Protein AF-A0A3D0H707-F1 (afdb_monomer_lite)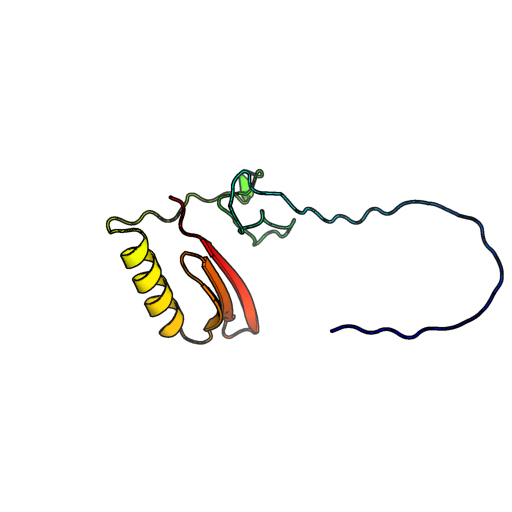

Radius of gyration: 19.53 Å; chains: 1; bounding box: 61×37×31 Å

Foldseek 3Di:
DDDDDDDDDDDDDDDPDDDPPPPPQQDQPDPDPDTEDDPDQPAADCSHPDPSRHDDDDDDDDPLQVVLVVVVVVQVPDPQKDWPDDDVQKTWIWHADPVGDIDTDIGGRDD

Structure (mmCIF, N/CA/C/O backbone):
data_AF-A0A3D0H707-F1
#
_entry.id   AF-A0A3D0H707-F1
#
loop_
_atom_site.group_PDB
_atom_site.id
_atom_site.type_symbol
_atom_site.label_atom_id
_atom_site.label_alt_id
_atom_site.label_comp_id
_atom_site.label_asym_id
_atom_site.label_entity_id
_atom_site.label_seq_id
_atom_site.pdbx_PDB_ins_code
_atom_site.Cartn_x
_atom_site.Cartn_y
_atom_site.Cartn_z
_atom_site.occupancy
_atom_site.B_iso_or_equiv
_atom_site.auth_seq_id
_atom_site.auth_comp_id
_atom_site.auth_asym_id
_atom_site.auth_atom_id
_atom_site.pdbx_PDB_model_num
ATOM 1 N N . MET A 1 1 ? 14.273 18.135 8.951 1.00 47.53 1 MET A N 1
ATOM 2 C CA . MET A 1 1 ? 15.253 19.185 9.316 1.00 47.53 1 MET A CA 1
ATOM 3 C C . MET A 1 1 ? 16.647 18.643 9.053 1.00 47.53 1 MET A C 1
ATOM 5 O O . MET A 1 1 ? 17.080 17.780 9.798 1.00 47.53 1 MET A O 1
ATOM 9 N N . CYS A 1 2 ? 17.343 19.091 8.010 1.00 36.25 2 CYS A N 1
ATOM 10 C CA . CYS A 1 2 ? 18.767 18.789 7.873 1.00 36.25 2 CYS A CA 1
ATOM 11 C C . CYS A 1 2 ? 19.490 20.085 7.527 1.00 36.25 2 CYS A C 1
ATOM 13 O O . CYS A 1 2 ? 19.415 20.597 6.416 1.00 36.25 2 CYS A O 1
ATOM 15 N N . ARG A 1 3 ? 20.083 20.671 8.560 1.00 53.97 3 ARG A N 1
ATOM 16 C CA . ARG A 1 3 ? 20.868 21.897 8.526 1.00 53.97 3 ARG A CA 1
ATOM 17 C C . ARG A 1 3 ? 22.318 21.450 8.451 1.00 53.97 3 ARG A C 1
ATOM 19 O O . ARG A 1 3 ? 22.757 20.746 9.352 1.00 53.97 3 ARG A O 1
ATOM 26 N N . SER A 1 4 ? 23.038 21.833 7.402 1.00 48.72 4 SER A N 1
ATOM 27 C CA . SER A 1 4 ? 24.475 21.569 7.315 1.00 48.72 4 SER A CA 1
ATOM 28 C C . SER A 1 4 ? 25.228 22.881 7.145 1.00 48.72 4 SER A C 1
ATOM 30 O O . SER A 1 4 ? 25.157 23.536 6.109 1.00 48.72 4 SER A O 1
ATOM 32 N N . LEU A 1 5 ? 25.895 23.276 8.228 1.00 53.97 5 LEU A N 1
ATOM 33 C CA . LEU A 1 5 ? 27.012 24.212 8.241 1.00 53.97 5 LEU A CA 1
ATOM 34 C C . LEU A 1 5 ? 28.222 23.498 7.635 1.00 53.97 5 LEU A C 1
ATOM 36 O O . LEU A 1 5 ? 28.606 22.468 8.172 1.00 53.97 5 LEU A O 1
ATOM 40 N N . PHE A 1 6 ? 28.850 24.059 6.602 1.00 41.38 6 PHE A N 1
ATOM 41 C CA . PHE A 1 6 ? 30.246 23.764 6.259 1.00 41.38 6 PHE A CA 1
ATOM 42 C C . PHE A 1 6 ? 30.849 24.946 5.472 1.00 41.38 6 PHE A C 1
ATOM 44 O O . PHE A 1 6 ? 30.563 25.156 4.297 1.00 41.38 6 PHE A O 1
ATOM 51 N N . LEU A 1 7 ? 31.656 25.749 6.168 1.00 38.81 7 LEU A N 1
ATOM 52 C CA . LEU A 1 7 ? 32.812 26.480 5.623 1.00 38.81 7 LEU A CA 1
ATOM 53 C C . LEU A 1 7 ? 34.037 25.534 5.758 1.00 38.81 7 LEU A C 1
ATOM 55 O O . LEU A 1 7 ? 33.956 24.661 6.626 1.00 38.81 7 LEU A O 1
ATOM 59 N N . PRO A 1 8 ? 35.197 25.710 5.079 1.00 48.28 8 PRO A N 1
ATOM 60 C CA . PRO A 1 8 ? 35.611 26.771 4.150 1.00 48.28 8 PRO A CA 1
ATOM 61 C C . PRO A 1 8 ? 36.500 26.283 2.957 1.00 48.28 8 PRO A C 1
ATOM 63 O O . PRO A 1 8 ? 36.657 25.095 2.694 1.00 48.28 8 PRO A O 1
ATOM 66 N N . THR A 1 9 ? 37.148 27.267 2.315 1.00 42.91 9 THR A N 1
ATOM 67 C CA . THR A 1 9 ? 38.461 27.256 1.622 1.00 42.91 9 THR A CA 1
ATOM 68 C C . THR A 1 9 ? 38.596 26.713 0.193 1.00 42.91 9 THR A C 1
ATOM 70 O O . THR A 1 9 ? 38.775 25.530 -0.042 1.00 42.91 9 THR A O 1
ATOM 73 N N . LEU A 1 10 ? 38.612 27.692 -0.725 1.00 51.50 10 LEU A N 1
ATOM 74 C CA . LEU A 1 10 ? 39.686 28.072 -1.661 1.00 51.50 10 LEU A CA 1
ATOM 75 C C . LEU A 1 10 ? 40.353 27.027 -2.572 1.00 51.50 10 LEU A C 1
ATOM 77 O O . LEU A 1 10 ? 40.889 26.017 -2.141 1.00 51.50 10 LEU A O 1
ATOM 81 N N . ALA A 1 11 ? 40.502 27.496 -3.816 1.00 43.38 11 ALA A N 1
ATOM 82 C CA . ALA A 1 11 ? 41.390 27.032 -4.878 1.00 43.38 11 ALA A CA 1
ATOM 83 C C . ALA A 1 11 ? 40.870 25.867 -5.735 1.00 43.38 11 ALA A C 1
ATOM 85 O O . ALA A 1 11 ? 41.346 24.743 -5.690 1.00 43.38 11 ALA A O 1
ATOM 86 N N . GLY A 1 12 ? 39.928 26.227 -6.609 1.00 46.38 12 GLY A N 1
ATOM 87 C CA . GLY A 1 12 ? 40.165 26.150 -8.048 1.00 46.38 12 GLY A CA 1
ATOM 88 C C . GLY A 1 12 ? 40.400 24.768 -8.640 1.00 46.38 12 GLY A C 1
ATOM 89 O O . GLY A 1 12 ? 41.539 24.370 -8.816 1.00 46.38 12 GLY A O 1
ATOM 90 N N . PHE A 1 13 ? 39.327 24.151 -9.129 1.00 47.50 13 PHE A N 1
ATOM 91 C CA . PHE A 1 13 ? 39.359 23.454 -10.411 1.00 47.50 13 PHE A CA 1
ATOM 92 C C . PHE A 1 13 ? 38.010 23.647 -11.100 1.00 47.50 13 PHE A C 1
ATOM 94 O O . PHE A 1 13 ? 36.945 23.447 -10.517 1.00 47.50 13 PHE A O 1
ATOM 101 N N . ALA A 1 14 ? 38.077 24.143 -12.329 1.00 46.69 14 ALA A N 1
ATOM 102 C CA . ALA A 1 14 ? 36.928 24.469 -13.140 1.00 46.69 14 ALA A CA 1
ATOM 103 C C . ALA A 1 14 ? 36.103 23.209 -13.450 1.00 46.69 14 ALA A C 1
ATOM 105 O O . ALA A 1 14 ? 36.576 22.283 -14.098 1.00 46.69 14 ALA A O 1
ATOM 106 N N . VAL A 1 15 ? 34.858 23.224 -12.976 1.00 52.44 15 VAL A N 1
ATOM 107 C CA . VAL A 1 15 ? 33.662 23.074 -13.810 1.00 52.44 15 VAL A CA 1
ATOM 108 C C . VAL A 1 15 ? 33.686 21.887 -14.789 1.00 52.44 15 VAL A C 1
ATOM 110 O O . VAL A 1 15 ? 33.949 22.038 -15.979 1.00 52.44 15 VAL A O 1
ATOM 113 N N . PHE A 1 16 ? 33.263 20.724 -14.293 1.00 46.78 16 PHE A N 1
ATOM 114 C CA . PHE A 1 16 ? 32.416 19.813 -15.063 1.00 46.78 16 PHE A CA 1
ATOM 115 C C . PHE A 1 16 ? 31.001 19.912 -14.487 1.00 46.78 16 PHE A C 1
ATOM 117 O O . PHE A 1 16 ? 30.701 19.423 -13.400 1.00 46.78 16 PHE A O 1
ATOM 124 N N . TYR A 1 17 ? 30.166 20.663 -15.202 1.00 47.78 17 TYR A N 1
ATOM 125 C CA . TYR A 1 17 ? 28.738 20.812 -14.959 1.00 47.78 17 TYR A CA 1
ATOM 126 C C . TYR A 1 17 ? 28.004 19.465 -15.032 1.00 47.78 17 TYR A C 1
ATOM 128 O O . TYR A 1 17 ? 28.284 18.652 -15.908 1.00 47.78 17 TYR A O 1
ATOM 136 N N . GLY A 1 18 ? 26.967 19.333 -14.202 1.00 47.03 18 GLY A N 1
ATOM 137 C CA . GLY A 1 18 ? 25.776 18.536 -14.513 1.00 47.03 18 GLY A CA 1
ATOM 138 C C . GLY A 1 18 ? 25.706 17.217 -13.752 1.00 47.03 18 GLY A C 1
ATOM 139 O O . GLY A 1 18 ? 26.172 16.193 -14.221 1.00 47.03 18 GLY A O 1
ATOM 140 N N . TRP A 1 19 ? 25.186 17.190 -12.525 1.00 51.06 19 TRP A N 1
ATOM 141 C CA . TRP A 1 19 ? 23.769 16.856 -12.316 1.00 51.06 19 TRP A CA 1
ATOM 142 C C . TRP A 1 19 ? 23.280 15.731 -13.241 1.00 51.06 19 TRP A C 1
ATOM 144 O O . TRP A 1 19 ? 22.689 15.991 -14.281 1.00 51.06 19 TRP A O 1
ATOM 154 N N . VAL A 1 20 ? 23.426 14.485 -12.799 1.00 48.69 20 VAL A N 1
ATOM 155 C CA . VAL A 1 20 ? 22.387 13.480 -13.048 1.00 48.69 20 VAL A CA 1
ATOM 156 C C . VAL A 1 20 ? 21.952 12.952 -11.690 1.00 48.69 20 VAL A C 1
ATOM 158 O O . VAL A 1 20 ? 22.329 11.879 -11.229 1.00 48.69 20 VAL A O 1
ATOM 161 N N . LEU A 1 21 ? 21.162 13.794 -11.024 1.00 51.56 21 LEU A N 1
ATOM 162 C CA . LEU A 1 21 ? 20.091 13.334 -10.157 1.00 51.56 21 LEU A CA 1
ATOM 163 C C . LEU A 1 21 ? 19.226 12.394 -11.003 1.00 51.56 21 LEU A C 1
ATOM 165 O O . LEU A 1 21 ? 18.443 12.858 -11.827 1.00 51.56 21 LEU A O 1
ATOM 169 N N . CYS A 1 22 ? 19.337 11.082 -10.805 1.00 44.03 22 CYS A N 1
ATOM 170 C CA . CYS A 1 22 ? 18.253 10.180 -11.179 1.00 44.03 22 CYS A CA 1
ATOM 171 C C . CYS A 1 22 ? 17.134 10.359 -10.139 1.00 44.03 22 CYS A C 1
ATOM 173 O O . CYS A 1 22 ? 16.900 9.508 -9.289 1.00 44.03 22 CYS A O 1
ATOM 175 N N . ALA A 1 23 ? 16.506 11.536 -10.136 1.00 52.03 23 ALA A N 1
ATOM 176 C CA . ALA A 1 23 ? 15.260 11.782 -9.433 1.00 52.03 23 ALA A CA 1
ATOM 177 C C . ALA A 1 23 ? 14.143 11.433 -10.415 1.00 52.03 23 ALA A C 1
ATOM 179 O O . ALA A 1 23 ? 13.595 12.300 -11.092 1.00 52.03 23 ALA A O 1
ATOM 180 N N . GLN A 1 24 ? 13.848 10.142 -10.545 1.00 47.62 24 GLN A N 1
ATOM 181 C CA . GLN A 1 24 ? 12.629 9.698 -11.212 1.00 47.62 24 GLN A CA 1
ATOM 182 C C . GLN A 1 24 ? 11.450 10.040 -10.292 1.00 47.62 24 GLN A C 1
ATOM 184 O O . GLN A 1 24 ? 10.965 9.205 -9.539 1.00 47.62 24 GLN A O 1
ATOM 189 N N . ALA A 1 25 ? 11.022 11.301 -10.309 1.00 52.78 25 ALA A N 1
ATOM 190 C CA . ALA A 1 25 ? 9.694 11.677 -9.860 1.00 52.78 25 ALA A CA 1
ATOM 191 C C . ALA A 1 25 ? 8.752 11.437 -11.043 1.00 52.78 25 ALA A C 1
ATOM 193 O O . ALA A 1 25 ? 8.529 12.329 -11.865 1.00 52.78 25 ALA A O 1
ATOM 194 N N . VAL A 1 26 ? 8.248 10.208 -11.173 1.00 50.00 26 VAL A N 1
ATOM 195 C CA . VAL A 1 26 ? 7.165 9.920 -12.117 1.00 50.00 26 VAL A CA 1
ATOM 196 C C . VAL A 1 26 ? 5.916 10.596 -11.564 1.00 50.00 26 VAL A C 1
ATOM 198 O O . VAL A 1 26 ? 5.292 10.128 -10.613 1.00 50.00 26 VAL A O 1
ATOM 201 N N . LYS A 1 27 ? 5.610 11.763 -12.131 1.00 50.00 27 LYS A N 1
ATOM 202 C CA . LYS A 1 27 ? 4.368 12.498 -11.910 1.00 50.00 27 LYS A CA 1
ATOM 203 C C . LYS A 1 27 ? 3.224 11.631 -12.448 1.00 50.00 27 LYS A C 1
ATOM 205 O O . LYS A 1 27 ? 3.101 11.486 -13.663 1.00 50.00 27 LYS A O 1
ATOM 210 N N . GLY A 1 28 ? 2.421 11.046 -11.560 1.00 45.97 28 GLY A N 1
ATOM 211 C CA . GLY A 1 28 ? 1.120 10.498 -11.942 1.00 45.97 28 GLY A CA 1
ATOM 212 C C . GLY A 1 28 ? 0.264 11.630 -12.517 1.00 45.97 28 GLY A C 1
ATOM 213 O O . GLY A 1 28 ? 0.267 12.738 -11.982 1.00 45.97 28 GLY A O 1
ATOM 214 N N . GLY A 1 29 ? -0.384 11.411 -13.659 1.00 39.41 29 GLY A N 1
ATOM 215 C CA . GLY A 1 29 ? -1.272 12.408 -14.259 1.00 39.41 29 GLY A CA 1
ATOM 216 C C . GLY A 1 29 ? -2.560 12.562 -13.443 1.00 39.41 29 GLY A C 1
ATOM 217 O O . GLY A 1 29 ? -3.204 11.561 -13.152 1.00 39.41 29 GLY A O 1
ATOM 218 N N . GLY A 1 30 ? -2.931 13.803 -13.103 1.00 58.53 30 GLY A N 1
ATOM 219 C CA . GLY A 1 30 ? -4.132 14.163 -12.327 1.00 58.53 30 GLY A CA 1
ATOM 220 C C . GLY A 1 30 ? -3.816 14.742 -10.941 1.00 58.53 30 GLY A C 1
ATOM 221 O O . GLY A 1 30 ? -2.649 14.851 -10.572 1.00 58.53 30 GLY A O 1
ATOM 222 N N . ASP A 1 31 ? -4.848 15.074 -10.153 1.00 59.88 31 ASP A N 1
ATOM 223 C CA . ASP A 1 31 ? -4.757 15.495 -8.733 1.00 59.88 31 ASP A CA 1
ATOM 224 C C . ASP A 1 31 ? -4.268 14.360 -7.792 1.00 59.88 31 ASP A C 1
ATOM 226 O O . ASP A 1 31 ? -4.441 14.384 -6.567 1.00 59.88 31 ASP A O 1
ATOM 230 N N . ALA A 1 32 ? -3.645 13.331 -8.367 1.00 67.25 32 ALA A N 1
ATOM 231 C CA . ALA A 1 32 ? -3.036 12.219 -7.673 1.00 67.25 32 ALA A CA 1
ATOM 232 C C . ALA A 1 32 ? -1.799 12.704 -6.897 1.00 67.25 32 ALA A C 1
ATOM 234 O O . ALA A 1 32 ? -0.792 13.124 -7.468 1.00 67.25 32 ALA A O 1
ATOM 235 N N . ARG A 1 33 ? -1.873 12.634 -5.567 1.00 78.62 33 ARG A N 1
ATOM 236 C CA . ARG A 1 33 ? -0.751 12.833 -4.641 1.00 78.62 33 ARG A CA 1
ATOM 237 C C . ARG A 1 33 ? 0.175 11.615 -4.595 1.00 78.62 33 ARG A C 1
ATOM 239 O O . ARG A 1 33 ? 1.288 11.727 -4.087 1.00 78.62 33 ARG A O 1
ATOM 246 N N . ILE A 1 34 ? -0.271 10.465 -5.106 1.00 84.44 34 ILE A N 1
ATOM 247 C CA . ILE A 1 34 ? 0.558 9.265 -5.254 1.00 84.44 34 ILE A CA 1
ATOM 248 C C . ILE A 1 34 ? 1.577 9.437 -6.387 1.00 84.44 34 ILE A C 1
ATOM 250 O O . ILE A 1 34 ? 1.270 9.939 -7.467 1.00 84.44 34 ILE A O 1
ATOM 254 N N . ILE A 1 35 ? 2.812 9.017 -6.128 1.00 82.00 35 ILE A N 1
ATOM 255 C CA . ILE A 1 35 ? 3.933 9.119 -7.068 1.00 82.00 35 ILE A CA 1
ATOM 256 C C . ILE A 1 35 ? 4.184 7.728 -7.664 1.00 82.00 35 ILE A C 1
ATOM 258 O O . ILE A 1 35 ? 3.910 6.707 -7.028 1.00 82.00 35 ILE A O 1
ATOM 262 N N . GLY A 1 36 ? 4.689 7.672 -8.897 1.00 80.50 36 GLY A N 1
ATOM 263 C CA . GLY A 1 36 ? 5.164 6.411 -9.463 1.00 80.50 36 GLY A CA 1
ATOM 264 C C . GLY A 1 36 ? 6.328 5.817 -8.664 1.00 80.50 36 GLY A C 1
ATOM 265 O O . GLY A 1 36 ? 7.005 6.500 -7.892 1.00 80.50 36 GLY A O 1
ATOM 266 N N . CYS A 1 37 ? 6.561 4.522 -8.860 1.00 83.06 37 CYS A N 1
ATOM 267 C CA . CYS A 1 37 ? 7.616 3.809 -8.155 1.00 83.06 37 CYS A CA 1
ATOM 268 C C . CYS A 1 37 ? 9.019 4.303 -8.540 1.00 83.06 37 CYS A C 1
ATOM 270 O O . CYS A 1 37 ? 9.291 4.507 -9.727 1.00 83.06 37 CYS A O 1
ATOM 272 N N . PRO A 1 38 ? 9.951 4.444 -7.575 1.00 81.62 38 PRO A N 1
ATOM 273 C CA . PRO A 1 38 ? 11.369 4.540 -7.895 1.00 81.62 38 PRO A CA 1
ATOM 274 C C . PRO A 1 38 ? 11.857 3.243 -8.568 1.00 81.62 38 PRO A C 1
ATOM 276 O O . PRO A 1 38 ? 11.193 2.210 -8.459 1.00 81.62 38 PRO A O 1
ATOM 279 N N . PRO A 1 39 ? 13.044 3.251 -9.206 1.00 76.25 39 PRO A N 1
ATOM 280 C CA . PRO A 1 39 ? 13.654 2.051 -9.776 1.00 76.25 39 PRO A CA 1
ATOM 281 C C . PRO A 1 39 ? 14.148 1.119 -8.655 1.00 76.25 39 PRO A C 1
ATOM 283 O O . PRO A 1 39 ? 15.331 1.076 -8.322 1.00 76.25 39 PRO A O 1
ATOM 286 N N . SER A 1 40 ? 13.213 0.407 -8.033 1.00 81.12 40 SER A N 1
ATOM 287 C CA . SER A 1 40 ? 13.427 -0.582 -6.983 1.00 81.12 40 SER A CA 1
ATOM 288 C C . SER A 1 40 ? 12.657 -1.846 -7.356 1.00 81.12 40 SER A C 1
ATOM 290 O O . SER A 1 40 ? 11.469 -1.742 -7.652 1.00 81.12 40 SER A O 1
ATOM 292 N N . PRO A 1 41 ? 13.281 -3.035 -7.290 1.00 86.19 41 PRO A N 1
ATOM 293 C CA . PRO A 1 41 ? 12.677 -4.273 -7.786 1.00 86.19 41 PRO A CA 1
ATOM 294 C C . PRO A 1 41 ? 11.423 -4.711 -7.017 1.00 86.19 41 PRO A C 1
ATOM 296 O O . PRO A 1 41 ? 10.686 -5.564 -7.493 1.00 86.19 41 PRO A O 1
ATOM 299 N N . ASN A 1 42 ? 11.199 -4.166 -5.817 1.00 89.06 42 ASN A N 1
ATOM 300 C CA . ASN A 1 42 ? 10.084 -4.552 -4.950 1.00 89.06 42 ASN A CA 1
ATOM 301 C C . ASN A 1 42 ? 8.948 -3.515 -4.926 1.00 89.06 42 ASN A C 1
ATOM 303 O O . ASN A 1 42 ? 7.990 -3.708 -4.185 1.00 89.06 42 ASN A O 1
ATOM 307 N N . CYS A 1 43 ? 9.062 -2.398 -5.655 1.00 91.19 43 CYS A N 1
ATOM 308 C CA . CYS A 1 43 ? 8.037 -1.354 -5.630 1.00 91.19 43 CYS A CA 1
ATOM 309 C C . CYS A 1 43 ? 6.970 -1.615 -6.688 1.00 91.19 43 CYS A C 1
ATOM 311 O O . CYS A 1 43 ? 7.306 -1.854 -7.842 1.00 91.19 43 CYS A O 1
ATOM 313 N N . VAL A 1 44 ? 5.696 -1.487 -6.320 1.00 93.62 44 VAL A N 1
ATOM 314 C CA . VAL A 1 44 ? 4.581 -1.508 -7.274 1.00 93.62 44 VAL A CA 1
ATOM 315 C C . VAL A 1 44 ? 3.654 -0.311 -7.079 1.00 93.62 44 VAL A C 1
ATOM 317 O O . VAL A 1 44 ? 3.489 0.177 -5.963 1.00 93.62 44 VAL A O 1
ATOM 320 N N . SER A 1 45 ? 3.061 0.190 -8.164 1.00 92.75 45 SER A N 1
ATOM 321 C CA . SER A 1 45 ? 2.161 1.348 -8.125 1.00 92.75 45 SER A CA 1
ATOM 322 C C . SER A 1 45 ? 1.169 1.341 -9.283 1.00 92.75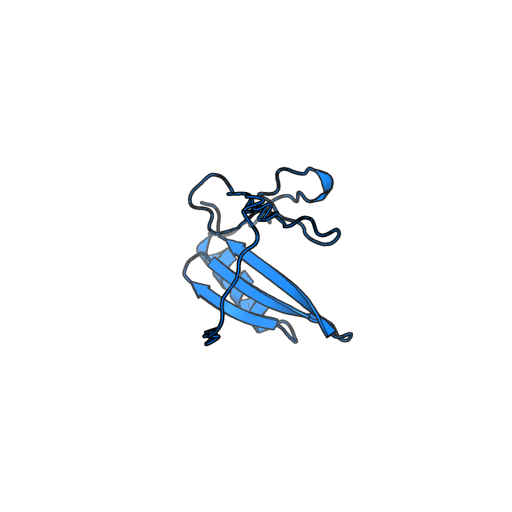 45 SER A C 1
ATOM 324 O O . SER A 1 45 ? 1.516 1.041 -10.423 1.00 92.75 45 SER A O 1
ATOM 326 N N . THR A 1 46 ? -0.063 1.759 -9.008 1.00 92.25 46 THR A N 1
ATOM 327 C CA . THR A 1 46 ? -1.120 1.931 -10.015 1.00 92.25 46 THR A CA 1
ATOM 328 C C . THR A 1 46 ? -0.840 3.065 -11.002 1.00 92.25 46 THR A C 1
ATOM 330 O O . THR A 1 46 ? -1.344 3.037 -12.122 1.00 92.25 46 THR A O 1
ATOM 333 N N . VAL A 1 47 ? 0.011 4.028 -10.630 1.00 89.62 47 VAL A N 1
ATOM 334 C CA . VAL A 1 47 ? 0.453 5.125 -11.513 1.00 89.62 47 VAL A CA 1
ATOM 335 C C . VAL A 1 47 ? 1.839 4.875 -12.125 1.00 89.62 47 VAL A C 1
ATOM 337 O O . VAL A 1 47 ? 2.442 5.786 -12.692 1.00 89.62 47 VAL A O 1
ATOM 340 N N . SER A 1 48 ? 2.372 3.652 -12.005 1.00 89.44 48 SER A N 1
ATOM 341 C CA . SER A 1 48 ? 3.612 3.261 -12.685 1.00 89.44 48 SER A CA 1
ATOM 342 C C . SER A 1 48 ? 3.415 3.225 -14.204 1.00 89.44 48 SER A C 1
ATOM 344 O O . SER A 1 48 ? 2.409 2.715 -14.690 1.00 89.44 48 SER A O 1
ATOM 346 N N . LEU A 1 49 ? 4.401 3.730 -14.950 1.00 86.94 49 LEU A N 1
ATOM 347 C CA . LEU A 1 49 ? 4.465 3.607 -16.414 1.00 86.94 49 LEU A CA 1
ATOM 348 C C . LEU A 1 49 ? 5.169 2.320 -16.868 1.00 86.94 49 LEU A C 1
ATOM 350 O O . LEU A 1 49 ? 5.071 1.946 -18.032 1.00 86.94 49 LEU A O 1
ATOM 354 N N . ASP A 1 50 ? 5.910 1.674 -15.968 1.00 87.12 50 ASP A N 1
ATOM 355 C CA . ASP A 1 50 ? 6.545 0.386 -16.223 1.00 87.12 50 ASP A CA 1
ATOM 356 C C . ASP A 1 50 ? 5.564 -0.739 -15.892 1.00 87.12 50 ASP A C 1
ATOM 358 O O . ASP A 1 50 ? 5.147 -0.873 -14.737 1.00 87.12 50 ASP A O 1
ATOM 362 N N . GLU A 1 51 ? 5.227 -1.544 -16.902 1.00 88.38 51 GLU A N 1
ATOM 363 C CA . GLU A 1 51 ? 4.307 -2.680 -16.796 1.00 88.38 51 GLU A CA 1
ATOM 364 C C . GLU A 1 51 ? 4.753 -3.693 -15.734 1.00 88.38 51 GLU A C 1
ATOM 366 O O . GLU A 1 51 ? 3.906 -4.281 -15.066 1.00 88.38 51 GLU A O 1
ATOM 371 N N . ALA A 1 52 ? 6.064 -3.867 -15.521 1.00 89.56 52 ALA A N 1
ATOM 372 C CA . ALA A 1 52 ? 6.585 -4.814 -14.532 1.00 89.56 52 ALA A CA 1
ATOM 373 C C . ALA A 1 52 ? 6.295 -4.397 -13.079 1.00 89.56 52 ALA A C 1
ATOM 375 O O . ALA A 1 52 ? 6.232 -5.248 -12.192 1.00 89.56 52 ALA A O 1
ATOM 376 N N . HIS A 1 53 ? 6.113 -3.098 -12.841 1.00 90.88 53 HIS A N 1
ATOM 377 C CA . HIS A 1 53 ? 5.846 -2.518 -11.523 1.00 90.88 53 HIS A CA 1
ATOM 378 C C . HIS A 1 53 ? 4.419 -1.953 -11.418 1.00 90.88 53 HIS A C 1
ATOM 380 O O . HIS A 1 53 ? 4.053 -1.349 -10.407 1.00 90.88 53 HIS A O 1
ATOM 386 N N . TRP A 1 54 ? 3.601 -2.110 -12.459 1.00 93.12 54 TRP A N 1
ATOM 387 C CA . TRP A 1 54 ? 2.221 -1.648 -12.463 1.00 93.12 54 TRP A CA 1
ATOM 388 C C . TRP A 1 54 ? 1.289 -2.666 -11.804 1.00 93.12 54 TRP A C 1
ATOM 390 O O . TRP A 1 54 ? 1.408 -3.873 -12.011 1.00 93.12 54 TRP A O 1
ATOM 400 N N . ILE A 1 55 ? 0.324 -2.167 -11.031 1.00 93.56 55 ILE A N 1
ATOM 401 C CA . ILE A 1 55 ? -0.756 -2.973 -10.452 1.00 93.56 55 ILE A CA 1
ATOM 402 C C . ILE A 1 55 ? -2.105 -2.268 -10.601 1.00 93.56 55 ILE A C 1
ATOM 404 O O . ILE A 1 55 ? -2.198 -1.043 -10.515 1.00 93.56 55 ILE A O 1
ATOM 408 N N . ALA A 1 56 ? -3.173 -3.043 -10.776 1.00 93.50 56 ALA A N 1
ATOM 409 C CA . ALA A 1 56 ? -4.530 -2.505 -10.830 1.00 93.50 56 ALA A CA 1
ATOM 410 C C . ALA A 1 56 ? -4.935 -1.832 -9.504 1.00 93.50 56 ALA A C 1
ATOM 412 O O . ALA A 1 56 ? -4.536 -2.280 -8.427 1.00 93.50 56 ALA A O 1
ATOM 413 N N . SER A 1 57 ? -5.765 -0.786 -9.589 1.00 92.06 57 SER A N 1
ATOM 414 C CA . SER A 1 57 ? -6.378 -0.141 -8.422 1.00 92.06 57 SER A CA 1
ATOM 415 C C . SER A 1 57 ? -7.163 -1.148 -7.583 1.00 92.06 57 SER A C 1
ATOM 417 O O . SER A 1 57 ? -7.779 -2.070 -8.120 1.00 92.06 57 SER A O 1
ATOM 419 N N . LEU A 1 58 ? -7.199 -0.941 -6.266 1.00 92.00 58 LEU A N 1
ATOM 420 C CA . L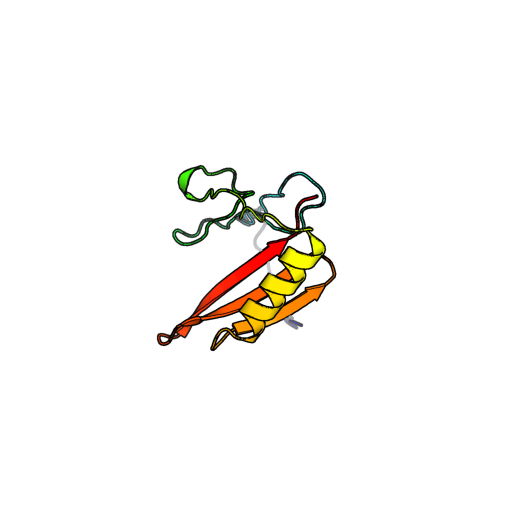EU A 1 58 ? -7.999 -1.761 -5.358 1.00 92.00 58 LEU A CA 1
ATOM 421 C C . LEU A 1 58 ? -9.493 -1.436 -5.537 1.00 92.00 58 LEU A C 1
ATOM 423 O O . LEU A 1 58 ? -9.902 -0.317 -5.221 1.00 92.00 58 LEU A O 1
ATOM 427 N N . PRO A 1 59 ? -10.324 -2.376 -6.026 1.00 92.50 59 PRO A N 1
ATOM 428 C CA . PRO A 1 59 ? -11.744 -2.118 -6.208 1.00 92.50 59 PRO A CA 1
ATOM 429 C C . PRO A 1 59 ? -12.478 -2.146 -4.8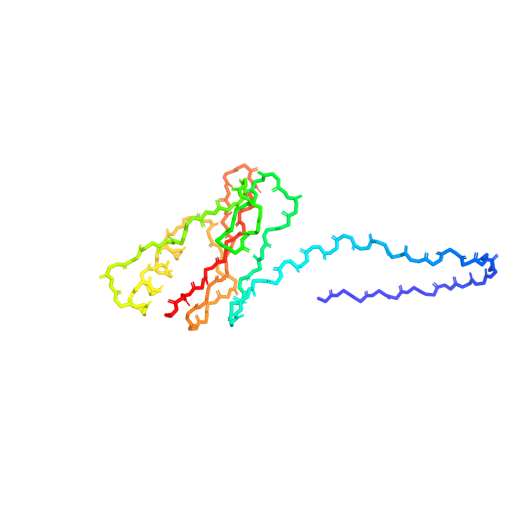63 1.00 92.50 59 PRO A C 1
ATOM 431 O O . PRO A 1 59 ? -12.181 -2.966 -3.992 1.00 92.50 59 PRO A O 1
ATOM 434 N N . PHE A 1 60 ? -13.495 -1.301 -4.719 1.00 92.81 60 PHE A N 1
ATOM 435 C CA . PHE A 1 60 ? -14.396 -1.293 -3.569 1.00 92.81 60 PHE A CA 1
ATOM 436 C C . PHE A 1 60 ? -15.853 -1.160 -4.033 1.00 92.81 60 PHE A C 1
ATOM 438 O O . PHE A 1 60 ? -16.140 -0.524 -5.042 1.00 92.81 60 PHE A O 1
ATOM 445 N N . GLY A 1 61 ? -16.775 -1.815 -3.319 1.00 92.81 61 GLY A N 1
ATOM 446 C CA . GLY A 1 61 ? -18.208 -1.867 -3.662 1.00 92.81 61 GLY A CA 1
ATOM 447 C C . GLY A 1 61 ? -19.100 -0.950 -2.821 1.00 92.81 61 GLY A C 1
ATOM 448 O O . GLY A 1 61 ? -20.318 -1.098 -2.843 1.00 92.81 61 GLY A O 1
ATOM 449 N N . VAL A 1 62 ? -18.494 -0.063 -2.036 1.00 93.31 62 VAL A N 1
ATOM 450 C CA . VAL A 1 62 ? -19.161 0.875 -1.120 1.00 93.31 62 VAL A CA 1
ATOM 451 C C . VAL A 1 62 ? -18.875 2.315 -1.546 1.00 93.31 62 VAL A C 1
ATOM 453 O O . VAL A 1 62 ? -18.174 2.538 -2.533 1.00 93.31 62 VAL A O 1
ATOM 456 N N . SER A 1 63 ? -19.410 3.306 -0.831 1.00 94.06 63 SER A N 1
ATOM 457 C CA . SER A 1 63 ? -19.055 4.699 -1.115 1.00 94.06 63 SER A CA 1
ATOM 458 C C . SER A 1 63 ? -17.548 4.940 -0.890 1.00 94.06 63 SER A C 1
ATOM 460 O O . SER A 1 63 ? -16.948 4.283 -0.034 1.00 94.06 63 SER A O 1
ATOM 462 N N . PRO A 1 64 ? -16.906 5.875 -1.615 1.00 93.25 64 PRO A N 1
ATOM 463 C CA . PRO A 1 64 ? -15.474 6.136 -1.450 1.00 93.25 64 PRO A CA 1
ATOM 464 C C . PRO A 1 64 ? -15.079 6.496 -0.008 1.00 93.25 64 PRO A C 1
ATOM 466 O O . PRO A 1 64 ? -14.046 6.045 0.482 1.00 93.25 64 PRO A O 1
ATOM 469 N N . ASN A 1 65 ? -15.943 7.226 0.704 1.00 93.44 65 ASN A N 1
ATOM 470 C CA . ASN A 1 65 ? -15.741 7.567 2.114 1.00 93.44 65 ASN A CA 1
ATOM 471 C C . ASN A 1 65 ? -15.816 6.330 3.021 1.00 93.44 65 ASN A C 1
ATOM 473 O O . ASN A 1 65 ? -14.961 6.150 3.883 1.00 93.44 65 ASN A O 1
ATOM 477 N N . GLU A 1 66 ? -16.787 5.437 2.799 1.00 95.00 66 GLU A N 1
ATOM 478 C CA . GLU A 1 66 ? -16.877 4.175 3.547 1.00 95.00 66 GLU A CA 1
ATOM 479 C C . GLU A 1 66 ? -15.669 3.268 3.288 1.00 95.00 66 GLU A C 1
ATOM 481 O O . GLU A 1 66 ? -15.135 2.668 4.222 1.00 95.00 66 GLU A O 1
ATOM 486 N N . ALA A 1 67 ? -15.212 3.179 2.036 1.00 95.19 67 ALA A N 1
ATOM 487 C CA . ALA A 1 67 ? -14.023 2.410 1.680 1.00 95.19 67 ALA A CA 1
ATOM 488 C C . ALA A 1 67 ? -12.774 2.971 2.372 1.00 95.19 67 ALA A C 1
ATOM 490 O O . ALA A 1 67 ? -11.973 2.213 2.924 1.00 95.19 67 ALA A O 1
ATOM 491 N N . PHE A 1 68 ? -12.637 4.298 2.383 1.00 95.38 68 PHE A N 1
ATOM 492 C CA . PHE A 1 68 ? -11.539 4.996 3.035 1.00 95.38 68 PHE A CA 1
ATOM 493 C C . PHE A 1 68 ? -11.520 4.769 4.550 1.00 95.38 68 PHE A C 1
ATOM 495 O O . PHE A 1 68 ? -10.490 4.381 5.108 1.00 95.38 68 PHE A O 1
ATOM 502 N N . ASP A 1 69 ? -12.664 4.938 5.211 1.00 95.69 69 ASP A N 1
ATOM 503 C CA . ASP A 1 69 ? -12.796 4.709 6.650 1.00 95.69 69 ASP A CA 1
ATOM 504 C C . ASP A 1 69 ? -12.524 3.246 7.013 1.00 95.69 69 ASP A C 1
ATOM 506 O O . ASP A 1 69 ? -11.836 2.962 8.000 1.00 95.69 69 ASP A O 1
ATOM 510 N N . CYS A 1 70 ? -13.004 2.307 6.193 1.00 96.12 70 CYS A N 1
ATOM 511 C CA . CYS A 1 70 ? -12.730 0.884 6.360 1.00 96.12 70 CYS A CA 1
ATOM 512 C C . CYS A 1 70 ? -11.226 0.588 6.260 1.00 96.12 70 CYS A C 1
ATOM 514 O O . CYS A 1 70 ? -10.661 -0.060 7.145 1.00 96.12 70 CYS A O 1
ATOM 516 N N . LEU A 1 71 ? -10.549 1.115 5.235 1.00 96.62 71 LEU A N 1
ATOM 517 C CA . LEU A 1 71 ? -9.106 0.960 5.063 1.00 96.62 71 LEU A CA 1
ATOM 518 C C . LEU A 1 71 ? -8.328 1.548 6.246 1.00 96.62 71 LEU A C 1
ATOM 520 O O . LEU A 1 71 ? -7.435 0.895 6.791 1.00 96.62 71 LEU A O 1
ATOM 524 N N . LEU A 1 72 ? -8.693 2.751 6.692 1.00 97.06 72 LEU A N 1
ATOM 525 C CA . LEU A 1 72 ? -8.068 3.395 7.843 1.00 97.06 72 LEU A CA 1
ATOM 526 C C . LEU A 1 72 ? -8.239 2.561 9.120 1.00 97.06 72 LEU A C 1
ATOM 528 O O . LEU A 1 72 ? -7.298 2.420 9.907 1.00 97.06 72 LEU A O 1
ATOM 532 N N . GLN A 1 73 ? -9.421 1.977 9.331 1.00 97.56 73 GLN A N 1
ATOM 533 C CA . GLN A 1 73 ? -9.659 1.059 10.441 1.00 97.56 73 GLN A CA 1
ATOM 534 C C . GLN A 1 73 ? -8.795 -0.199 10.333 1.00 97.56 73 GLN A C 1
ATOM 536 O O . GLN A 1 73 ? -8.191 -0.589 11.332 1.00 97.56 73 GLN A O 1
ATOM 541 N N . ILE A 1 74 ? -8.683 -0.812 9.154 1.00 97.25 74 ILE A N 1
ATOM 542 C CA . ILE A 1 74 ? -7.831 -1.990 8.939 1.00 97.25 74 ILE A CA 1
ATOM 543 C C . ILE A 1 74 ? -6.378 -1.665 9.300 1.00 97.25 74 ILE A C 1
ATOM 545 O O . ILE A 1 74 ? -5.783 -2.363 10.122 1.00 97.25 74 ILE A O 1
ATOM 549 N N . LEU A 1 75 ? -5.832 -0.565 8.773 1.00 97.31 75 LEU A N 1
ATOM 550 C CA . LEU A 1 75 ? -4.453 -0.144 9.041 1.00 97.31 75 LEU A CA 1
ATOM 551 C C . LEU A 1 75 ? -4.192 0.095 10.534 1.00 97.31 75 LEU A C 1
ATOM 553 O O . LEU A 1 75 ? -3.134 -0.284 11.032 1.00 97.31 75 LEU A O 1
ATOM 557 N N . ARG A 1 76 ? -5.164 0.650 11.273 1.00 97.25 76 ARG A N 1
ATOM 558 C CA . ARG A 1 76 ? -5.073 0.838 12.735 1.00 97.25 76 ARG A CA 1
ATOM 559 C C . ARG A 1 76 ? -5.042 -0.475 13.521 1.00 97.25 76 ARG A C 1
ATOM 561 O O . ARG A 1 76 ? -4.451 -0.515 14.597 1.00 97.25 76 ARG A O 1
ATOM 568 N N . HIS A 1 77 ? -5.674 -1.533 13.015 1.00 97.75 77 HIS A N 1
ATOM 569 C CA . HIS A 1 77 ? -5.691 -2.851 13.663 1.00 97.75 77 HIS A CA 1
ATOM 570 C C . HIS A 1 77 ? -4.527 -3.751 13.226 1.00 97.75 77 HIS A C 1
ATOM 572 O O . HIS A 1 77 ? -4.243 -4.764 13.874 1.00 97.75 77 HIS A O 1
ATOM 578 N N . MET A 1 78 ? -3.829 -3.398 12.146 1.00 97.06 78 MET A N 1
ATOM 579 C CA . MET A 1 78 ? -2.649 -4.120 11.691 1.00 97.06 78 MET A CA 1
ATOM 580 C C . MET A 1 78 ? -1.467 -3.908 12.645 1.00 97.06 78 MET A C 1
ATOM 582 O O . MET A 1 78 ? -1.135 -2.802 13.067 1.00 97.06 78 MET A O 1
ATOM 586 N N . LYS A 1 79 ? -0.791 -5.007 12.994 1.00 96.06 79 LYS A N 1
ATOM 587 C CA . LYS A 1 79 ? 0.379 -4.960 13.877 1.00 96.06 79 LYS A CA 1
ATOM 588 C C . LYS A 1 79 ? 1.566 -4.333 13.154 1.00 96.06 79 LYS A C 1
ATOM 590 O O . LYS A 1 79 ? 1.923 -4.786 12.069 1.00 96.06 79 LYS A O 1
ATOM 595 N N . ARG A 1 80 ? 2.276 -3.440 13.854 1.00 96.56 80 ARG A N 1
ATOM 596 C CA . ARG A 1 80 ? 3.498 -2.763 13.373 1.00 96.56 80 ARG A CA 1
ATOM 597 C C . ARG A 1 80 ? 3.245 -1.855 12.165 1.00 96.56 80 ARG A C 1
ATOM 599 O O . ARG A 1 80 ? 4.132 -1.690 11.330 1.00 96.56 80 ARG A O 1
ATOM 606 N N . THR A 1 81 ? 2.047 -1.290 12.104 1.00 98.06 81 THR A N 1
ATOM 607 C CA . THR A 1 81 ? 1.701 -0.215 11.182 1.00 98.06 81 THR A CA 1
ATOM 608 C C . THR A 1 81 ? 1.832 1.118 11.907 1.00 98.06 81 THR A C 1
ATOM 610 O O . THR A 1 81 ? 1.299 1.283 13.005 1.00 98.06 81 THR A O 1
ATOM 613 N N . THR A 1 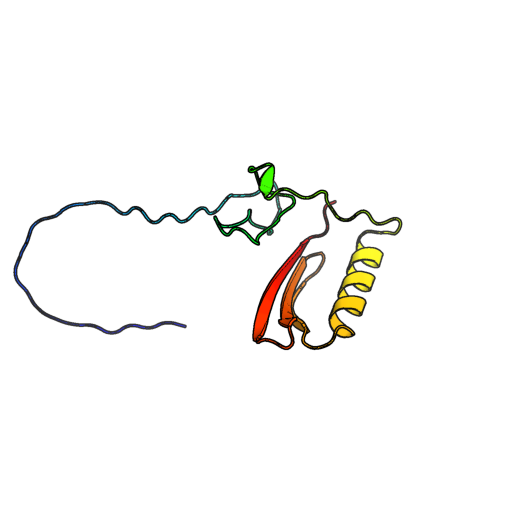82 ? 2.519 2.070 11.288 1.00 97.88 82 THR A N 1
ATOM 614 C CA . THR A 1 82 ? 2.598 3.459 11.737 1.00 97.88 82 THR A CA 1
ATOM 615 C C . THR A 1 82 ? 1.934 4.328 10.683 1.00 97.88 82 THR A C 1
ATOM 617 O O . THR A 1 82 ? 2.430 4.431 9.567 1.00 97.88 82 THR A O 1
ATOM 620 N N . ILE A 1 83 ? 0.811 4.953 11.028 1.00 97.88 83 ILE A N 1
ATOM 621 C CA . ILE A 1 83 ? 0.140 5.910 10.143 1.00 97.88 83 ILE A CA 1
ATOM 622 C C . ILE A 1 83 ? 0.847 7.256 10.297 1.00 97.88 83 ILE A C 1
ATOM 624 O O . ILE A 1 83 ? 0.841 7.832 11.384 1.00 97.88 83 ILE A O 1
ATOM 628 N N . MET A 1 84 ? 1.466 7.728 9.218 1.00 97.12 84 MET A N 1
ATOM 629 C CA . MET A 1 84 ? 2.227 8.978 9.187 1.00 97.12 84 MET A CA 1
ATOM 630 C C . MET A 1 84 ? 1.322 10.161 8.835 1.00 97.12 84 MET A C 1
ATOM 632 O O . MET A 1 84 ? 1.419 11.219 9.455 1.00 97.12 84 MET A O 1
ATOM 636 N N . VAL A 1 85 ? 0.416 9.962 7.872 1.00 95.75 85 VAL A N 1
ATOM 637 C CA . VAL A 1 85 ? -0.569 10.955 7.422 1.00 95.75 85 VAL A CA 1
ATOM 638 C C . VAL A 1 85 ? -1.909 10.261 7.189 1.00 95.75 85 VAL A C 1
ATOM 640 O O . VAL A 1 85 ? -1.959 9.197 6.574 1.00 95.75 85 VAL A O 1
ATOM 643 N N . ALA A 1 86 ? -2.992 10.864 7.674 1.00 95.75 86 ALA A N 1
ATOM 644 C CA . ALA A 1 86 ? -4.362 10.462 7.371 1.00 95.75 86 ALA A CA 1
ATOM 645 C C . ALA A 1 86 ? -5.216 11.725 7.204 1.00 95.75 86 ALA A C 1
ATOM 647 O O . ALA A 1 86 ? -5.594 12.364 8.186 1.00 95.75 86 ALA A O 1
ATOM 648 N N . GLU A 1 87 ? -5.474 12.083 5.953 1.00 94.38 87 GLU A N 1
ATOM 649 C CA . GLU A 1 87 ? -6.307 13.209 5.530 1.00 94.38 87 GLU A CA 1
ATOM 650 C C . GLU A 1 87 ? -7.492 12.679 4.718 1.00 94.38 87 GLU A C 1
ATOM 652 O O . GLU A 1 87 ? -7.510 11.516 4.327 1.00 94.38 87 GLU A O 1
ATOM 657 N N . GLU A 1 88 ? -8.488 13.515 4.439 1.00 90.75 88 GLU A N 1
ATOM 658 C CA . GLU A 1 88 ? -9.639 13.103 3.633 1.00 90.75 88 GLU A CA 1
ATOM 659 C C . GLU A 1 88 ? -9.193 12.566 2.259 1.00 90.75 88 GLU A C 1
ATOM 661 O O . GLU A 1 88 ? -8.547 13.267 1.475 1.00 90.75 88 GLU A O 1
ATOM 666 N N . GLY A 1 89 ? -9.488 11.287 2.003 1.00 92.19 89 GLY A N 1
ATOM 667 C CA . GLY A 1 89 ? -9.138 10.597 0.762 1.00 92.19 89 GLY A CA 1
ATOM 668 C C . GLY A 1 89 ? -7.651 10.268 0.582 1.00 92.19 89 GLY A C 1
ATOM 669 O O . GLY A 1 89 ? -7.279 9.832 -0.506 1.00 92.19 89 GLY A O 1
ATOM 670 N N . PHE A 1 90 ? -6.796 10.448 1.599 1.00 94.38 90 PHE A N 1
ATOM 671 C CA . PHE A 1 90 ? -5.356 10.174 1.503 1.00 94.38 90 PHE A CA 1
ATOM 672 C C . PHE A 1 90 ? -4.760 9.570 2.786 1.00 94.38 90 PHE A C 1
ATOM 674 O O . PHE A 1 90 ? -4.912 10.116 3.880 1.00 94.38 90 PHE A O 1
ATOM 681 N N . ILE A 1 91 ? -4.019 8.466 2.652 1.00 96.19 91 ILE A N 1
ATOM 682 C CA . ILE A 1 91 ? -3.287 7.823 3.755 1.00 96.19 91 ILE A CA 1
ATOM 683 C C . ILE A 1 91 ? -1.850 7.544 3.325 1.00 96.19 91 ILE A C 1
ATOM 685 O O . ILE A 1 91 ? -1.624 6.949 2.275 1.00 96.19 91 ILE A O 1
ATOM 689 N N . HIS A 1 92 ? -0.893 7.884 4.186 1.00 96.12 92 HIS A N 1
ATOM 690 C CA . HIS A 1 92 ? 0.492 7.415 4.109 1.00 96.12 92 HIS A CA 1
ATOM 691 C C . HIS A 1 92 ? 0.854 6.682 5.402 1.00 96.12 92 HIS A C 1
ATOM 693 O O . HIS A 1 92 ? 0.647 7.206 6.504 1.00 96.12 92 HIS A O 1
ATOM 699 N N . ALA A 1 93 ? 1.364 5.459 5.281 1.00 97.38 93 ALA A N 1
ATOM 700 C CA . ALA A 1 93 ? 1.720 4.618 6.414 1.00 97.38 93 ALA A CA 1
ATOM 701 C C . ALA A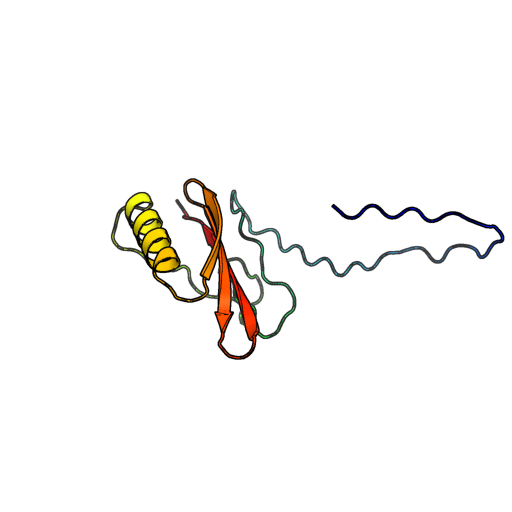 1 93 ? 2.957 3.758 6.131 1.00 97.38 93 ALA A C 1
ATOM 703 O O . ALA A 1 93 ? 3.252 3.406 4.994 1.00 97.38 93 ALA A O 1
ATOM 704 N N . GLU A 1 94 ? 3.640 3.363 7.200 1.00 97.62 94 GLU A N 1
ATOM 705 C CA . GLU A 1 94 ? 4.721 2.380 7.164 1.00 97.62 94 GLU A CA 1
ATOM 706 C C . GLU A 1 94 ? 4.267 1.083 7.835 1.00 97.62 94 GLU A C 1
ATOM 708 O O . GLU A 1 94 ? 3.751 1.110 8.955 1.00 97.62 94 GLU A O 1
ATOM 713 N N . VAL A 1 95 ? 4.520 -0.064 7.209 1.00 97.19 95 VAL A N 1
ATOM 714 C CA . VAL A 1 95 ? 4.267 -1.392 7.782 1.00 97.19 95 VAL A CA 1
ATOM 715 C C . VAL A 1 95 ? 5.589 -2.117 7.979 1.00 97.19 95 VAL A C 1
ATOM 717 O O . VAL A 1 95 ? 6.407 -2.211 7.073 1.00 97.19 95 VAL A O 1
ATOM 720 N N . ARG A 1 96 ? 5.827 -2.663 9.173 1.00 96.88 96 ARG A N 1
ATOM 721 C CA . ARG A 1 96 ? 7.100 -3.328 9.492 1.00 96.88 96 ARG A CA 1
ATOM 722 C C . ARG A 1 96 ? 6.943 -4.836 9.634 1.00 96.88 96 ARG A C 1
ATOM 724 O O . ARG A 1 96 ? 6.044 -5.336 10.313 1.00 96.88 96 ARG A O 1
ATOM 731 N N . THR A 1 97 ? 7.866 -5.578 9.035 1.00 95.06 97 THR A N 1
ATOM 732 C CA . THR A 1 97 ? 7.965 -7.039 9.173 1.00 95.06 97 THR A CA 1
ATOM 733 C C . THR A 1 97 ? 8.728 -7.435 10.446 1.00 95.06 97 THR A C 1
ATOM 735 O O . THR A 1 97 ? 9.332 -6.598 11.114 1.00 95.06 97 THR A O 1
ATOM 738 N N . LEU A 1 98 ? 8.731 -8.730 10.802 1.00 95.12 98 LEU A N 1
ATOM 739 C CA . LEU A 1 98 ? 9.525 -9.232 11.943 1.00 95.12 98 LEU A CA 1
ATOM 740 C C . LEU A 1 98 ? 11.035 -9.085 11.728 1.00 95.12 98 LEU A C 1
ATOM 742 O O . LEU A 1 98 ? 11.768 -8.925 12.695 1.00 95.12 98 LEU A O 1
ATOM 746 N N . LEU A 1 99 ? 11.485 -9.153 10.475 1.00 94.88 99 LEU A N 1
ATOM 747 C CA . LEU A 1 99 ? 12.903 -9.114 10.119 1.00 94.88 99 LEU A CA 1
ATOM 748 C C . LEU A 1 99 ? 13.430 -7.681 9.937 1.00 94.88 99 LEU A C 1
ATOM 750 O O . LEU A 1 99 ? 14.586 -7.498 9.577 1.00 94.88 99 LEU A O 1
ATOM 754 N N . GLY A 1 100 ? 12.596 -6.666 10.185 1.00 92.00 100 GLY A N 1
ATOM 755 C CA . GLY A 1 100 ? 12.989 -5.258 10.121 1.00 92.00 100 GLY A CA 1
ATOM 756 C C . GLY A 1 100 ? 12.786 -4.585 8.763 1.00 92.00 100 GLY A C 1
ATOM 757 O O . GLY A 1 100 ? 13.048 -3.390 8.659 1.00 92.00 100 GLY A O 1
ATOM 758 N N . PHE A 1 101 ? 12.276 -5.292 7.748 1.00 93.00 101 PHE A N 1
ATOM 759 C CA . PHE A 1 101 ? 11.866 -4.650 6.494 1.00 93.00 101 PHE A CA 1
ATOM 760 C C . PHE A 1 101 ? 10.676 -3.724 6.738 1.00 93.00 101 PHE A C 1
ATOM 762 O O . PHE A 1 101 ? 9.721 -4.124 7.414 1.00 93.00 101 PHE A O 1
ATOM 769 N N . VAL A 1 102 ? 10.763 -2.516 6.188 1.00 94.62 102 VAL A N 1
ATOM 770 C CA . VAL A 1 102 ? 9.721 -1.490 6.220 1.00 94.62 102 VAL A CA 1
ATOM 771 C C . VAL A 1 102 ? 9.113 -1.411 4.828 1.00 94.62 102 VAL A C 1
ATOM 773 O O . VAL A 1 102 ? 9.840 -1.219 3.857 1.00 94.62 102 VAL A O 1
ATOM 776 N N . ASP A 1 103 ? 7.805 -1.594 4.758 1.00 93.50 103 ASP A N 1
ATOM 777 C CA . ASP A 1 103 ? 6.991 -1.380 3.574 1.00 93.50 103 ASP A CA 1
ATOM 778 C C . ASP A 1 103 ? 6.342 0.005 3.678 1.00 93.50 103 ASP A C 1
ATOM 780 O O . ASP A 1 103 ? 5.734 0.324 4.704 1.00 93.50 103 ASP A O 1
ATOM 784 N N . ASP A 1 104 ? 6.529 0.839 2.659 1.00 93.44 104 ASP A N 1
ATOM 785 C CA . ASP A 1 104 ? 5.979 2.195 2.589 1.00 93.44 104 ASP A CA 1
ATOM 786 C C . ASP A 1 104 ? 4.744 2.160 1.691 1.00 93.44 104 ASP A C 1
ATOM 788 O O . ASP A 1 104 ? 4.837 1.841 0.505 1.00 93.44 104 ASP A O 1
ATOM 792 N N . VAL A 1 105 ? 3.576 2.438 2.271 1.00 94.38 105 VAL A N 1
ATOM 793 C CA . VAL A 1 105 ? 2.294 2.329 1.576 1.00 94.38 105 VAL A CA 1
ATOM 794 C C . VAL A 1 105 ? 1.583 3.673 1.549 1.00 94.38 105 VAL A C 1
ATOM 796 O O . VAL A 1 105 ? 1.422 4.346 2.571 1.00 94.38 105 VAL A O 1
ATOM 799 N N . THR A 1 106 ? 1.116 4.051 0.361 1.00 94.94 106 THR A N 1
ATOM 800 C CA . THR A 1 106 ? 0.331 5.267 0.146 1.00 94.94 106 THR A CA 1
ATOM 801 C C . THR A 1 106 ? -0.956 4.921 -0.588 1.00 94.94 106 THR A C 1
ATOM 803 O O . THR A 1 106 ? -0.929 4.262 -1.625 1.00 94.94 106 THR A O 1
ATOM 806 N N . PHE A 1 107 ? -2.082 5.391 -0.059 1.00 94.81 107 PHE A N 1
ATOM 807 C CA . PHE A 1 107 ? -3.406 5.184 -0.627 1.00 94.81 107 PHE A CA 1
ATOM 808 C C . PHE A 1 107 ? -4.062 6.528 -0.906 1.00 94.81 107 PHE A C 1
ATOM 810 O O . PHE A 1 107 ? -4.022 7.436 -0.073 1.00 94.81 107 PHE A O 1
ATOM 817 N N . GLN A 1 108 ? -4.708 6.627 -2.062 1.00 93.69 108 GLN A N 1
ATOM 818 C CA . GLN A 1 108 ? -5.546 7.757 -2.423 1.00 93.69 108 GLN A CA 1
ATOM 819 C C . GLN A 1 108 ? -6.861 7.239 -2.990 1.00 93.69 108 GLN A C 1
ATOM 821 O O . GLN A 1 108 ? -6.870 6.292 -3.775 1.00 93.69 108 GLN A O 1
ATOM 826 N N . VAL A 1 109 ? -7.959 7.859 -2.573 1.00 91.88 109 VAL A N 1
ATOM 827 C CA . VAL A 1 109 ? -9.271 7.616 -3.166 1.00 91.88 109 VAL A CA 1
ATOM 828 C C . VAL A 1 109 ? -9.296 8.286 -4.533 1.00 91.88 109 VAL A C 1
ATOM 830 O O . VAL A 1 109 ? -9.095 9.496 -4.632 1.00 91.88 109 VAL A O 1
ATOM 833 N N . ASP A 1 110 ? -9.518 7.482 -5.565 1.00 80.75 110 ASP A N 1
ATOM 834 C CA . ASP A 1 110 ? -9.802 7.962 -6.912 1.00 80.75 110 ASP A CA 1
ATOM 835 C C . ASP A 1 110 ? -11.317 8.180 -7.047 1.00 80.75 110 ASP A C 1
ATOM 837 O O . ASP A 1 110 ? -12.107 7.389 -6.518 1.00 80.75 110 ASP A O 1
ATOM 841 N N . SER A 1 111 ? -11.700 9.300 -7.658 1.00 61.00 111 SER A N 1
ATOM 842 C CA . SER A 1 111 ? -13.080 9.808 -7.736 1.00 61.00 111 SER A CA 1
ATOM 843 C C . SER A 1 111 ? -13.807 9.357 -8.991 1.00 61.00 111 SER A C 1
ATOM 845 O O . SER A 1 111 ? -13.190 9.483 -10.071 1.00 61.00 111 SER A O 1
#

pLDDT: mean 79.62, std 20.57, range [36.25, 98.06]

Secondary structure (DSSP, 8-state):
--------------------------B-SSS--PBPPPS-TT--BTT-SSGGGB------SS-HHHHHHHHHHHHHHSTTEEEEEEETTEEEEEEE-TTS-EEEEEEE---

Sequence (111 aa):
MCRSLFLPTLAGFAVFYGWVLCAQAVKGGGDARIIGCPPSPNCVSTVSLDEAHWIASLPFGVSPNEAFDCLLQILRHMKRTTIMVAEEGFIHAEVRTLLGFVDDVTFQVDS